Protein AF-A0A818ICM5-F1 (afdb_monomer_lite)

Sequence (86 aa):
MDVCAKSFHEANNMSETVADIVYRFEENGAVADKKRLGQPAVVRTAKNKAAVKSAFFSKDSTTSTRHATFMLDIPKTSIVFILSDF

Structure (mmCIF, N/CA/C/O backbone):
data_AF-A0A818ICM5-F1
#
_entry.id   AF-A0A818ICM5-F1
#
loop_
_atom_site.group_PDB
_atom_site.id
_atom_site.type_symbol
_atom_site.label_atom_id
_atom_site.label_alt_id
_atom_site.label_comp_id
_atom_site.label_asym_id
_atom_site.label_entity_id
_atom_site.label_seq_id
_atom_site.pdbx_PDB_ins_code
_atom_site.Cartn_x
_atom_site.Cartn_y
_atom_site.Cartn_z
_atom_site.occupancy
_atom_site.B_iso_or_equiv
_atom_site.auth_seq_id
_atom_site.auth_comp_id
_atom_site.auth_asym_id
_atom_site.auth_atom_id
_atom_site.pdbx_PDB_model_num
ATOM 1 N N . MET A 1 1 ? -29.297 -26.169 1.142 1.00 42.72 1 MET A N 1
ATOM 2 C CA . MET A 1 1 ? -28.258 -25.327 1.761 1.00 42.72 1 MET A CA 1
ATOM 3 C C . MET A 1 1 ? -28.058 -24.165 0.820 1.00 42.72 1 MET A C 1
ATOM 5 O O . MET A 1 1 ? -27.359 -24.343 -0.157 1.00 42.72 1 MET A O 1
ATOM 9 N N . ASP A 1 2 ? -28.700 -23.031 1.079 1.00 38.59 2 ASP A N 1
ATOM 10 C CA . ASP A 1 2 ? -28.519 -21.822 0.274 1.00 38.59 2 ASP A CA 1
ATOM 11 C C . ASP A 1 2 ? -28.501 -20.634 1.227 1.00 38.59 2 ASP A C 1
ATOM 13 O O . ASP A 1 2 ? -29.531 -20.068 1.597 1.00 38.59 2 ASP A O 1
ATOM 17 N N . VAL A 1 3 ? -27.301 -20.311 1.710 1.00 43.44 3 VAL A N 1
ATOM 18 C CA . VAL A 1 3 ? -27.068 -19.084 2.468 1.00 43.44 3 VAL A CA 1
ATOM 19 C C . VAL A 1 3 ? -27.016 -17.967 1.437 1.00 43.44 3 VAL A C 1
ATOM 21 O O . VAL A 1 3 ? -25.985 -17.710 0.822 1.00 43.44 3 VAL A O 1
ATOM 24 N N . CYS A 1 4 ? -28.181 -17.361 1.211 1.00 41.22 4 CYS A N 1
ATOM 25 C CA . CYS A 1 4 ? -28.362 -16.155 0.421 1.00 41.22 4 CYS A CA 1
ATOM 26 C C . CYS A 1 4 ? -27.330 -15.113 0.868 1.00 41.22 4 CYS A C 1
ATOM 28 O O . CYS A 1 4 ? -27.413 -14.576 1.975 1.00 41.22 4 CYS A O 1
ATOM 30 N N . ALA A 1 5 ? -26.339 -14.866 0.012 1.00 47.72 5 ALA A N 1
ATOM 31 C CA . ALA A 1 5 ? -25.335 -13.834 0.187 1.00 47.72 5 ALA A CA 1
ATOM 32 C C . ALA A 1 5 ? -26.035 -12.470 0.191 1.00 47.72 5 ALA A C 1
ATOM 34 O O . ALA A 1 5 ? -26.257 -11.864 -0.856 1.00 47.72 5 ALA A O 1
ATOM 35 N N . LYS A 1 6 ? -26.434 -12.008 1.380 1.00 45.25 6 LYS A N 1
ATOM 36 C CA . LYS A 1 6 ? -26.921 -10.645 1.573 1.00 45.25 6 LYS A CA 1
ATOM 37 C C . LYS A 1 6 ? -25.798 -9.706 1.158 1.00 45.25 6 LYS A C 1
ATOM 39 O O . LYS A 1 6 ? -24.680 -9.784 1.667 1.00 45.25 6 LYS A O 1
ATOM 44 N N . SER A 1 7 ? -26.099 -8.880 0.165 1.00 41.09 7 SER A N 1
ATOM 45 C CA . SER A 1 7 ? -25.179 -7.932 -0.441 1.00 41.09 7 SER A CA 1
ATOM 46 C C . SER A 1 7 ? -24.469 -7.102 0.626 1.00 41.09 7 SER A C 1
ATOM 48 O O . SER A 1 7 ? -25.111 -6.505 1.489 1.00 41.09 7 SER A O 1
ATOM 50 N N . PHE A 1 8 ? -23.144 -7.021 0.512 1.00 46.41 8 PHE A N 1
ATOM 51 C CA . PHE A 1 8 ? -22.215 -6.297 1.393 1.00 46.41 8 PHE A CA 1
ATOM 52 C C . PHE A 1 8 ? -22.599 -4.822 1.659 1.00 46.41 8 PHE A C 1
ATOM 54 O O . PHE A 1 8 ? -22.079 -4.197 2.579 1.00 46.41 8 PHE A O 1
ATOM 61 N N . HIS A 1 9 ? -23.511 -4.259 0.861 1.00 39.03 9 HIS A N 1
ATOM 62 C CA . HIS A 1 9 ? -23.994 -2.886 0.975 1.00 39.03 9 HIS A CA 1
ATOM 63 C C . HIS A 1 9 ? -25.096 -2.672 2.020 1.00 39.03 9 HIS A C 1
ATOM 65 O O . HIS A 1 9 ? -25.229 -1.557 2.519 1.00 39.03 9 HIS A O 1
ATOM 71 N N . GLU A 1 10 ? -25.854 -3.703 2.393 1.00 42.00 10 GLU A N 1
ATOM 72 C CA . GLU A 1 10 ? -27.030 -3.542 3.264 1.00 42.00 10 GLU A CA 1
ATOM 73 C C . GLU A 1 10 ? -26.668 -3.478 4.760 1.00 42.00 10 GLU A C 1
ATOM 75 O O . GLU A 1 10 ? -27.415 -2.933 5.567 1.00 42.00 10 GLU A O 1
ATOM 80 N N . ALA A 1 11 ? -25.473 -3.949 5.131 1.00 47.59 11 ALA A N 1
ATOM 81 C CA . ALA A 1 11 ? -24.981 -3.926 6.511 1.00 47.59 11 ALA A CA 1
ATOM 82 C C . ALA A 1 11 ? -24.509 -2.537 6.990 1.00 47.59 11 ALA A C 1
ATOM 84 O O . ALA A 1 11 ? -24.310 -2.342 8.185 1.00 47.59 11 ALA A O 1
ATOM 85 N N . ASN A 1 12 ? -24.329 -1.567 6.086 1.00 47.69 12 ASN A N 1
ATOM 86 C CA . ASN A 1 12 ? -23.745 -0.261 6.420 1.00 47.69 12 ASN A CA 1
ATOM 87 C C . ASN A 1 12 ? -24.756 0.798 6.894 1.00 47.69 12 ASN A C 1
ATOM 89 O O . ASN A 1 12 ? -24.334 1.882 7.284 1.00 47.69 12 ASN A O 1
ATOM 93 N N . ASN A 1 13 ? -26.060 0.497 6.890 1.00 48.78 13 ASN A N 1
ATOM 94 C CA . ASN A 1 13 ? -27.117 1.445 7.273 1.00 48.78 13 ASN A CA 1
ATOM 95 C C . ASN A 1 13 ? -27.924 1.012 8.512 1.00 48.78 13 ASN A C 1
ATOM 97 O O . ASN A 1 13 ? -28.981 1.582 8.775 1.00 48.78 13 ASN A O 1
ATOM 101 N N . MET A 1 14 ? -27.472 0.012 9.277 1.00 56.84 14 MET A N 1
ATOM 102 C CA . MET A 1 14 ? -28.112 -0.294 10.560 1.00 56.84 14 MET A CA 1
ATOM 103 C C . MET A 1 14 ? -27.593 0.686 11.612 1.00 56.84 14 MET A C 1
ATOM 105 O O . MET A 1 14 ? -26.404 0.693 11.924 1.00 56.84 14 MET A O 1
ATOM 109 N N . SER A 1 15 ? -28.478 1.549 12.120 1.00 61.75 15 SER A N 1
ATOM 110 C CA . SER A 1 15 ? -28.177 2.425 13.251 1.00 61.75 15 SER A CA 1
ATOM 111 C C . SER A 1 15 ? -27.712 1.566 14.421 1.00 61.75 15 SER A C 1
ATOM 113 O O . SER A 1 15 ? -28.469 0.716 14.892 1.00 61.75 15 SER A O 1
ATOM 115 N N . GLU A 1 16 ? -26.477 1.769 14.862 1.00 69.94 16 GLU A N 1
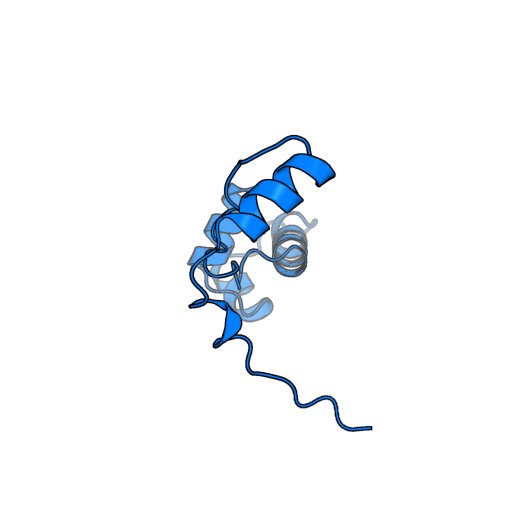ATOM 116 C CA . GLU A 1 16 ? -25.926 1.060 16.011 1.00 69.94 16 GLU A CA 1
ATOM 117 C C . GLU A 1 16 ? -26.819 1.311 17.236 1.00 69.94 16 GLU A C 1
ATOM 119 O O . GLU A 1 16 ? -27.157 2.459 17.538 1.00 69.94 16 GLU A O 1
ATOM 124 N N . THR A 1 17 ? -27.280 0.247 17.896 1.00 80.38 17 THR A N 1
ATOM 125 C CA . THR A 1 17 ? -28.201 0.372 19.031 1.00 80.38 17 THR A CA 1
ATOM 126 C C . THR A 1 17 ? -27.440 0.481 20.352 1.00 80.38 17 THR A C 1
ATOM 128 O O . THR A 1 17 ? -26.280 0.085 20.464 1.00 80.38 17 THR A O 1
ATOM 131 N N . VAL A 1 18 ? -28.105 0.982 21.401 1.00 79.19 18 VAL A N 1
ATOM 132 C CA . VAL A 1 18 ? -27.524 1.049 22.758 1.00 79.19 18 VAL A CA 1
ATOM 133 C C . VAL A 1 18 ? -27.090 -0.338 23.254 1.00 79.19 18 VAL A C 1
ATOM 135 O O . VAL A 1 18 ? -26.066 -0.455 23.922 1.00 79.19 18 VAL A O 1
ATOM 138 N N . ALA A 1 19 ? -27.813 -1.398 22.879 1.00 82.44 19 ALA A N 1
ATOM 139 C CA . ALA A 1 19 ? -27.463 -2.772 23.235 1.00 82.44 19 ALA A CA 1
ATOM 140 C C . ALA A 1 19 ? -26.126 -3.219 22.612 1.00 82.44 19 ALA A C 1
ATOM 142 O O . ALA A 1 19 ? -25.306 -3.828 23.299 1.00 82.44 19 ALA A O 1
ATOM 143 N N . ASP A 1 20 ? -25.863 -2.851 21.353 1.00 79.25 20 ASP A N 1
ATOM 144 C CA . ASP A 1 20 ? -24.611 -3.183 20.653 1.00 79.25 20 ASP A CA 1
ATOM 145 C C . ASP A 1 20 ? -23.394 -2.498 21.294 1.00 79.25 20 ASP A C 1
ATOM 147 O O . ASP A 1 20 ? -22.278 -3.026 21.304 1.00 79.25 20 ASP A O 1
ATOM 151 N N . ILE A 1 21 ? -23.603 -1.301 21.847 1.00 78.62 21 ILE A N 1
ATOM 152 C CA . ILE A 1 21 ? -22.575 -0.558 22.577 1.00 78.62 21 ILE A CA 1
ATOM 153 C C . ILE A 1 21 ? -22.248 -1.248 23.905 1.00 78.62 21 ILE A C 1
ATOM 155 O O . ILE A 1 21 ? -21.072 -1.474 24.191 1.00 78.62 21 ILE A O 1
ATOM 159 N N . VAL A 1 22 ? -23.270 -1.610 24.688 1.00 83.81 22 VAL A N 1
ATOM 160 C CA . VAL A 1 22 ? -23.092 -2.287 25.985 1.00 83.81 22 VAL A CA 1
ATOM 161 C C . VAL A 1 22 ? -22.386 -3.629 25.804 1.00 83.81 22 VAL A C 1
ATOM 163 O O . VAL A 1 22 ? -21.406 -3.894 26.493 1.00 83.81 22 VAL A O 1
ATOM 166 N N . TYR A 1 23 ? -22.800 -4.428 24.819 1.00 83.44 23 TYR A N 1
ATOM 167 C CA . TYR A 1 23 ? -22.176 -5.722 24.547 1.00 83.44 23 TYR A CA 1
ATOM 168 C C . TYR A 1 23 ? -20.680 -5.601 24.209 1.00 83.4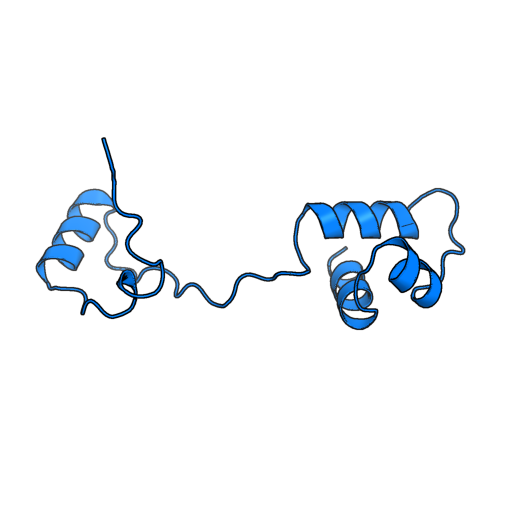4 23 TYR A C 1
ATOM 170 O O . TYR A 1 23 ? -19.849 -6.314 24.768 1.00 83.44 23 TYR A O 1
ATOM 178 N N . ARG A 1 24 ? -20.297 -4.646 23.346 1.00 77.81 24 ARG A N 1
ATOM 179 C CA . ARG A 1 24 ? -18.876 -4.408 23.022 1.00 77.81 24 ARG A CA 1
ATOM 180 C C . ARG A 1 24 ? -18.061 -3.960 24.228 1.00 77.81 24 ARG A C 1
ATOM 182 O O . ARG A 1 24 ? -16.879 -4.295 24.304 1.00 77.81 24 ARG A O 1
ATOM 189 N N . PHE A 1 25 ? -18.667 -3.194 25.132 1.00 82.94 25 PHE A N 1
ATOM 190 C CA . PHE A 1 25 ? -18.011 -2.767 26.360 1.00 82.94 25 PHE A CA 1
ATOM 191 C C . PHE A 1 25 ? -17.758 -3.948 27.299 1.00 82.94 25 PHE A C 1
ATOM 193 O O . PHE A 1 25 ? -16.653 -4.068 27.819 1.00 82.94 25 PHE A O 1
ATOM 200 N N . GLU A 1 26 ? -18.734 -4.839 27.471 1.00 85.44 26 GLU A N 1
ATOM 201 C CA . GLU A 1 26 ? -18.565 -6.050 28.283 1.00 85.44 26 GLU A CA 1
ATOM 202 C C . GLU A 1 26 ? -17.510 -7.001 27.697 1.00 85.44 26 GLU A C 1
ATOM 204 O O . GLU A 1 26 ? -16.728 -7.582 28.445 1.00 85.44 26 GLU A O 1
ATOM 209 N N . GLU A 1 27 ? -17.444 -7.128 26.369 1.00 82.69 27 GLU A N 1
ATOM 210 C CA . GLU A 1 27 ? -16.500 -8.025 25.691 1.00 82.69 27 GLU A CA 1
ATOM 211 C C . GLU A 1 27 ? -15.068 -7.461 25.627 1.00 82.69 27 GLU A C 1
ATOM 213 O O . GLU A 1 27 ? -14.103 -8.171 25.905 1.00 82.69 27 GLU A O 1
ATOM 218 N N . ASN A 1 28 ? -14.912 -6.185 25.254 1.00 80.88 28 ASN A N 1
ATOM 219 C CA . ASN A 1 28 ? -13.609 -5.593 24.918 1.00 80.88 28 ASN A CA 1
ATOM 220 C C . ASN A 1 28 ? -13.132 -4.526 25.918 1.00 80.88 28 ASN A C 1
ATOM 222 O O . ASN A 1 28 ? -12.035 -3.987 25.760 1.00 80.88 28 ASN A O 1
ATOM 226 N N . GLY A 1 29 ? -13.949 -4.163 26.913 1.00 81.50 29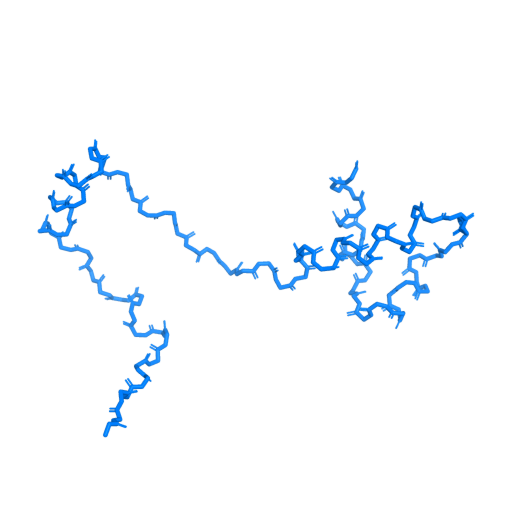 GLY A N 1
ATOM 227 C CA . GLY A 1 29 ? -13.654 -3.100 27.883 1.00 81.50 29 GLY A CA 1
ATOM 228 C C . GLY A 1 29 ? -13.619 -1.688 27.286 1.00 81.50 29 GLY A C 1
ATOM 229 O O . GLY A 1 29 ? -13.162 -0.751 27.940 1.00 81.50 29 GLY A O 1
ATOM 230 N N . ALA A 1 30 ? -14.062 -1.517 26.037 1.00 76.56 30 ALA A N 1
ATOM 231 C CA . ALA A 1 30 ? -13.947 -0.268 25.297 1.00 76.56 30 ALA A CA 1
ATOM 232 C C . ALA A 1 30 ? -15.240 0.070 24.548 1.00 76.56 30 ALA A C 1
ATOM 234 O O . ALA A 1 30 ? -15.844 -0.777 23.895 1.00 76.56 30 ALA A O 1
ATOM 235 N N . VAL A 1 31 ? -15.613 1.350 24.602 1.00 76.12 31 VAL A N 1
ATOM 236 C CA . VAL A 1 31 ? -16.747 1.941 23.865 1.00 76.12 31 VAL A CA 1
ATOM 237 C C . VAL A 1 31 ? -16.268 2.643 22.584 1.00 76.12 31 VAL A C 1
ATOM 239 O O . VAL A 1 31 ? -16.991 3.420 21.975 1.00 76.12 31 VAL A O 1
ATOM 242 N N . ALA A 1 32 ? -15.012 2.428 22.186 1.00 77.75 32 ALA A N 1
ATOM 243 C CA . ALA A 1 32 ? -14.469 3.077 21.003 1.00 77.75 32 ALA A CA 1
ATOM 244 C C . ALA A 1 32 ? -15.207 2.591 19.749 1.00 77.75 32 ALA A C 1
ATOM 246 O O . ALA A 1 32 ? -15.302 1.386 19.501 1.00 77.75 32 ALA A O 1
ATOM 247 N N . ASP A 1 33 ? -15.689 3.542 18.950 1.00 74.31 33 ASP A N 1
ATOM 248 C CA . ASP A 1 33 ? -16.316 3.249 17.667 1.00 74.31 33 ASP A CA 1
ATOM 249 C C . ASP A 1 33 ? -15.395 2.380 16.806 1.00 74.31 33 ASP A C 1
ATOM 251 O O . ASP A 1 33 ? -14.175 2.587 16.731 1.00 74.31 33 ASP A O 1
ATOM 255 N N . LYS A 1 34 ? -15.992 1.426 16.083 1.00 69.31 34 LYS A N 1
ATOM 256 C CA . LYS A 1 34 ? -15.257 0.686 15.055 1.00 69.31 34 LYS A CA 1
ATOM 257 C C . LYS A 1 34 ? -14.681 1.693 14.064 1.00 69.31 34 LYS A C 1
ATOM 259 O O . LYS A 1 34 ? -15.372 2.599 13.595 1.00 69.31 34 LYS A O 1
ATOM 264 N N . LYS A 1 35 ? -13.406 1.516 13.710 1.00 71.00 35 LYS A N 1
ATOM 265 C CA . LYS A 1 35 ? -12.754 2.351 12.700 1.00 71.00 35 LYS A CA 1
ATOM 266 C C . LYS A 1 35 ? -13.603 2.318 11.430 1.00 71.00 35 LYS A C 1
ATOM 268 O O . LYS A 1 35 ? -13.809 1.246 10.863 1.00 71.00 35 LYS A O 1
ATOM 273 N N . ARG A 1 36 ? -14.092 3.483 10.990 1.00 75.88 36 ARG A N 1
ATOM 274 C CA . ARG A 1 36 ? -14.838 3.602 9.731 1.00 75.88 36 ARG A CA 1
ATOM 275 C C . ARG A 1 36 ? -13.964 3.022 8.624 1.00 75.88 36 ARG A C 1
ATOM 277 O O . ARG A 1 36 ? -12.862 3.518 8.377 1.00 75.88 36 ARG A O 1
ATOM 284 N N . LEU A 1 37 ? -14.422 1.930 8.017 1.00 71.12 37 LEU A N 1
ATOM 285 C CA . LEU A 1 37 ? -13.714 1.295 6.916 1.00 71.12 37 LEU A CA 1
ATOM 286 C C . LEU A 1 37 ? -13.847 2.222 5.706 1.00 71.12 37 LEU A C 1
ATOM 288 O O . LEU A 1 37 ? -14.864 2.231 5.020 1.00 71.12 37 LEU A O 1
ATOM 292 N N . GLY A 1 38 ? -12.832 3.059 5.484 1.00 72.12 38 GLY A N 1
ATOM 293 C CA . GLY A 1 38 ? -12.681 3.768 4.218 1.00 72.12 38 GLY A CA 1
ATOM 294 C C . GLY A 1 38 ? -12.516 2.777 3.062 1.00 72.12 38 GLY A C 1
ATOM 295 O O . GLY A 1 38 ? -12.314 1.579 3.277 1.00 72.12 38 GLY A O 1
ATOM 296 N N . GLN A 1 39 ? -12.575 3.275 1.826 1.00 71.56 39 GLN A N 1
ATOM 297 C CA . GLN A 1 39 ? -12.362 2.428 0.655 1.00 71.56 39 GLN A CA 1
ATOM 298 C C . GLN A 1 39 ? -10.999 1.717 0.769 1.00 71.56 39 GLN A C 1
ATOM 300 O O . GLN A 1 39 ? -9.983 2.382 1.006 1.00 71.56 39 GLN A O 1
ATOM 305 N N . PRO A 1 40 ? -10.949 0.380 0.630 1.00 67.75 40 PRO A N 1
ATOM 306 C CA . PRO A 1 40 ? -9.695 -0.347 0.712 1.00 67.75 40 PRO A CA 1
ATOM 307 C C . PRO A 1 40 ? -8.744 0.149 -0.376 1.00 67.75 40 PRO A C 1
ATOM 309 O O . PRO A 1 40 ? -9.139 0.373 -1.522 1.00 67.75 40 PRO A O 1
ATOM 312 N N . ALA A 1 41 ? -7.472 0.323 -0.019 1.00 70.12 41 ALA A N 1
ATOM 313 C CA . ALA A 1 41 ? -6.458 0.757 -0.965 1.00 70.12 41 ALA A CA 1
ATOM 314 C C . ALA A 1 41 ? -6.203 -0.353 -1.997 1.00 70.12 41 ALA A C 1
ATOM 316 O O . ALA A 1 41 ? -5.398 -1.252 -1.768 1.00 70.12 41 ALA A O 1
ATOM 317 N N . VAL A 1 42 ? -6.876 -0.267 -3.147 1.00 78.94 42 VAL A N 1
ATOM 318 C CA . VAL A 1 42 ? -6.833 -1.274 -4.224 1.00 78.94 42 VAL A CA 1
ATOM 319 C C . VAL A 1 42 ? -5.407 -1.501 -4.739 1.00 78.94 42 VAL A C 1
ATOM 321 O O . VAL A 1 42 ? -5.044 -2.609 -5.121 1.00 78.94 42 VAL A O 1
ATOM 324 N N . VAL A 1 43 ? -4.569 -0.459 -4.704 1.00 82.75 43 VAL A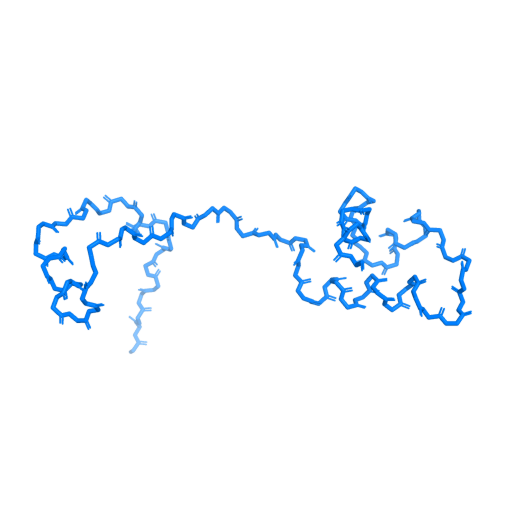 N 1
ATOM 325 C CA . VAL A 1 43 ? -3.237 -0.488 -5.324 1.00 82.75 43 VAL A CA 1
ATOM 326 C C . VAL A 1 43 ? -2.095 -0.681 -4.319 1.00 82.75 43 VAL A C 1
ATOM 328 O O . VAL A 1 43 ? -1.068 -1.249 -4.679 1.00 82.75 43 VAL A O 1
ATOM 331 N N . ARG A 1 44 ? -2.251 -0.292 -3.044 1.00 84.06 44 ARG A N 1
ATOM 332 C CA . ARG A 1 44 ? -1.192 -0.401 -2.008 1.00 84.06 44 ARG A CA 1
ATOM 333 C C . ARG A 1 44 ? -1.223 -1.743 -1.270 1.00 84.06 44 ARG A C 1
ATOM 335 O O . ARG A 1 44 ? -0.948 -1.813 -0.073 1.00 84.06 44 ARG A O 1
ATOM 342 N N . THR A 1 45 ? -1.564 -2.810 -1.979 1.00 89.31 45 THR A N 1
ATOM 343 C CA . THR A 1 45 ? -1.573 -4.166 -1.427 1.00 89.31 45 THR A CA 1
ATOM 344 C C . THR A 1 45 ? -0.146 -4.645 -1.148 1.00 89.31 45 THR A C 1
ATOM 346 O O . THR A 1 45 ? 0.811 -4.199 -1.785 1.00 89.31 45 THR A O 1
ATOM 349 N N . ALA A 1 46 ? 0.016 -5.593 -0.219 1.00 89.31 46 ALA A N 1
ATOM 350 C CA . ALA A 1 46 ? 1.323 -6.192 0.071 1.00 89.31 46 ALA A CA 1
ATOM 351 C C . ALA A 1 46 ? 1.963 -6.824 -1.182 1.00 89.31 46 ALA A C 1
ATOM 353 O O . ALA A 1 46 ? 3.167 -6.694 -1.394 1.00 89.31 46 ALA A O 1
ATOM 354 N N . LYS A 1 47 ? 1.141 -7.428 -2.053 1.00 90.88 47 LYS A N 1
ATOM 355 C CA . LYS A 1 47 ? 1.565 -7.991 -3.342 1.00 90.88 47 LYS A CA 1
ATOM 356 C C . LYS A 1 47 ? 2.188 -6.926 -4.249 1.00 90.88 47 LYS A C 1
ATOM 358 O O . LYS A 1 47 ? 3.297 -7.118 -4.740 1.00 90.88 47 LYS A O 1
ATOM 363 N N . ASN A 1 48 ? 1.515 -5.790 -4.423 1.00 90.38 48 ASN A N 1
ATOM 364 C CA . ASN A 1 48 ? 2.012 -4.705 -5.270 1.00 90.38 48 ASN A CA 1
ATOM 365 C C . ASN A 1 48 ? 3.259 -4.047 -4.675 1.00 90.38 48 ASN A C 1
ATOM 367 O O . ASN A 1 48 ? 4.191 -3.731 -5.408 1.00 90.38 48 ASN A O 1
ATOM 371 N N . LYS A 1 49 ? 3.322 -3.907 -3.344 1.00 91.38 49 LYS A N 1
ATOM 372 C CA . LYS A 1 49 ? 4.529 -3.440 -2.647 1.00 91.38 49 LYS A CA 1
ATOM 373 C C . LYS A 1 49 ? 5.723 -4.357 -2.915 1.00 91.38 49 LYS A C 1
ATOM 375 O O . LYS A 1 49 ? 6.790 -3.865 -3.264 1.00 91.38 49 LYS A O 1
ATOM 380 N N . ALA A 1 50 ? 5.546 -5.674 -2.812 1.00 91.50 50 ALA A N 1
ATOM 381 C CA . ALA A 1 50 ? 6.603 -6.637 -3.112 1.00 91.50 50 ALA A CA 1
ATOM 382 C C . ALA A 1 50 ? 7.039 -6.579 -4.587 1.00 91.50 50 ALA A C 1
ATOM 384 O O . ALA A 1 50 ? 8.236 -6.571 -4.866 1.00 91.50 50 ALA A O 1
ATOM 385 N N . ALA A 1 51 ? 6.086 -6.467 -5.517 1.00 90.25 51 ALA A N 1
ATOM 386 C CA . ALA A 1 51 ? 6.371 -6.367 -6.946 1.00 90.25 51 ALA A CA 1
ATOM 387 C C . ALA A 1 51 ? 7.167 -5.095 -7.290 1.00 90.25 51 ALA A C 1
ATOM 389 O O . ALA A 1 51 ? 8.222 -5.180 -7.918 1.00 90.25 51 ALA A O 1
ATOM 390 N N . VAL A 1 52 ? 6.736 -3.929 -6.794 1.00 90.00 52 VAL A N 1
ATOM 391 C CA . VAL A 1 52 ? 7.477 -2.666 -6.948 1.00 90.00 52 VAL A CA 1
ATOM 392 C C . VAL A 1 52 ? 8.857 -2.772 -6.296 1.00 90.00 52 VAL A C 1
ATOM 394 O O . VAL A 1 52 ? 9.854 -2.418 -6.919 1.00 90.00 52 VAL A O 1
ATOM 397 N N . LYS A 1 53 ? 8.958 -3.341 -5.089 1.00 90.69 53 LYS A N 1
ATOM 398 C CA . LYS A 1 53 ? 10.252 -3.531 -4.424 1.00 90.69 53 LYS A CA 1
ATOM 399 C C . LYS A 1 53 ? 11.203 -4.389 -5.265 1.00 90.69 53 LYS A C 1
ATOM 401 O O . LYS A 1 53 ? 12.362 -4.030 -5.432 1.00 90.69 53 LYS A O 1
ATOM 406 N N . SER A 1 54 ? 10.710 -5.485 -5.840 1.00 88.69 54 SER A N 1
ATOM 407 C CA . SER A 1 54 ? 11.512 -6.356 -6.706 1.00 88.69 54 SER A CA 1
ATOM 408 C C . SER A 1 54 ? 11.958 -5.673 -8.004 1.00 88.69 54 SER A C 1
ATOM 410 O O . SER A 1 54 ? 13.073 -5.905 -8.460 1.00 88.69 54 SER A O 1
ATOM 412 N N . ALA A 1 55 ? 11.132 -4.789 -8.570 1.00 87.56 55 ALA A N 1
ATOM 413 C CA . ALA A 1 55 ? 11.433 -4.102 -9.823 1.00 87.56 55 ALA A CA 1
ATOM 414 C C . ALA A 1 55 ? 12.474 -2.975 -9.677 1.00 87.56 55 ALA A C 1
ATOM 416 O O . ALA A 1 55 ? 13.202 -2.706 -10.628 1.00 87.56 55 ALA A O 1
ATOM 417 N N . PHE A 1 56 ? 12.544 -2.319 -8.511 1.00 88.25 56 PHE A N 1
ATOM 418 C CA . PHE A 1 56 ? 13.416 -1.151 -8.291 1.00 88.25 56 PHE A CA 1
ATOM 419 C C . PHE A 1 56 ? 14.619 -1.404 -7.376 1.00 88.25 56 PHE A C 1
ATOM 421 O O . PHE A 1 56 ? 15.608 -0.688 -7.482 1.00 88.25 56 PHE A O 1
ATOM 428 N N . PHE A 1 57 ? 14.555 -2.396 -6.483 1.00 85.69 57 PHE A N 1
ATOM 429 C CA . PHE A 1 57 ? 15.637 -2.713 -5.538 1.00 85.69 57 PHE A CA 1
ATOM 430 C C . PHE A 1 57 ? 16.347 -4.041 -5.856 1.00 85.69 57 PHE A C 1
ATOM 432 O O . PHE A 1 57 ? 17.120 -4.540 -5.037 1.00 85.69 57 PHE A O 1
ATOM 439 N N . SER A 1 58 ? 16.083 -4.646 -7.020 1.00 76.94 58 SER A N 1
ATOM 440 C CA . SER A 1 58 ? 16.899 -5.751 -7.540 1.00 76.94 58 SER A CA 1
ATOM 441 C C . SER A 1 58 ? 18.211 -5.229 -8.145 1.00 76.94 58 SER A C 1
ATOM 443 O O . SER A 1 58 ? 18.443 -4.024 -8.218 1.00 76.94 58 SER A O 1
ATOM 445 N N . LYS A 1 59 ? 19.111 -6.141 -8.540 1.00 62.97 59 LYS A N 1
ATOM 446 C CA . LYS A 1 59 ? 20.455 -5.799 -9.049 1.00 62.97 59 LYS A CA 1
ATOM 447 C C . LYS A 1 59 ? 20.438 -4.933 -10.322 1.00 62.97 59 LYS A C 1
ATOM 449 O O . LYS A 1 59 ? 21.442 -4.282 -10.598 1.00 62.97 59 LYS A O 1
ATOM 454 N N . ASP A 1 60 ? 19.314 -4.876 -11.036 1.00 63.59 60 ASP A N 1
ATOM 455 C CA . ASP A 1 60 ? 19.126 -4.067 -12.241 1.00 63.59 60 ASP A CA 1
ATOM 456 C C . ASP A 1 60 ? 18.536 -2.693 -11.878 1.00 63.59 60 ASP A C 1
ATOM 458 O O . ASP A 1 60 ? 17.330 -2.453 -11.923 1.00 63.59 60 ASP A O 1
ATOM 462 N N . SER A 1 61 ? 19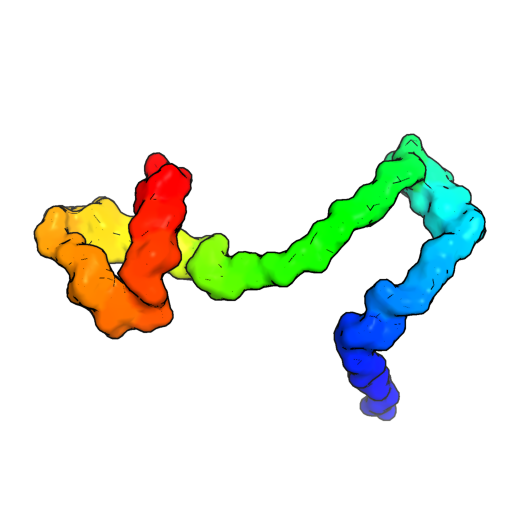.407 -1.764 -11.484 1.00 63.09 61 SER A N 1
ATOM 463 C CA . SER A 1 61 ? 19.038 -0.450 -10.931 1.00 63.09 61 SER A CA 1
ATOM 464 C C . SER A 1 61 ? 18.541 0.586 -11.954 1.00 63.09 61 SER A C 1
ATOM 466 O O . SER A 1 61 ? 18.387 1.761 -11.621 1.00 63.09 61 SER A O 1
ATOM 468 N N . THR A 1 62 ? 18.289 0.196 -13.206 1.00 75.88 62 THR A N 1
ATOM 469 C CA . THR A 1 62 ? 17.992 1.126 -14.315 1.00 75.88 62 THR A CA 1
ATOM 470 C C . THR A 1 62 ? 16.525 1.131 -14.753 1.00 75.88 62 THR A C 1
ATOM 472 O O . THR A 1 62 ? 16.155 1.838 -15.696 1.00 75.88 62 THR A O 1
ATOM 475 N N . THR A 1 63 ? 15.655 0.390 -14.063 1.00 81.31 63 THR A N 1
ATOM 476 C CA . THR A 1 63 ? 14.227 0.308 -14.389 1.00 81.31 63 THR A CA 1
ATOM 477 C C . THR A 1 63 ? 13.530 1.660 -14.206 1.00 81.31 63 THR A C 1
ATOM 479 O O . THR A 1 63 ? 13.390 2.177 -13.100 1.00 81.31 63 THR A O 1
ATOM 482 N N . SER A 1 64 ? 13.031 2.242 -15.300 1.00 87.75 64 SER A N 1
ATOM 483 C CA . SER A 1 64 ? 12.246 3.480 -15.236 1.00 87.75 64 SER A CA 1
ATOM 484 C C . SER A 1 64 ? 10.820 3.233 -14.727 1.00 87.75 64 SER A C 1
ATOM 486 O O . SER A 1 64 ? 10.195 2.217 -15.037 1.00 87.75 64 SER A O 1
ATOM 488 N N . THR A 1 65 ? 10.229 4.220 -14.043 1.00 87.19 65 THR A N 1
ATOM 489 C CA . THR A 1 65 ? 8.824 4.156 -13.590 1.00 87.19 65 THR A CA 1
ATOM 490 C C . THR A 1 65 ? 7.835 3.973 -14.733 1.00 87.19 65 THR A C 1
ATOM 492 O O . THR A 1 65 ? 6.803 3.325 -14.563 1.00 87.19 65 THR A O 1
ATOM 495 N N . ARG A 1 66 ? 8.157 4.503 -15.920 1.00 87.81 66 ARG A N 1
ATOM 496 C CA . ARG A 1 66 ? 7.351 4.297 -17.126 1.00 87.81 66 ARG A CA 1
ATOM 497 C C . ARG A 1 66 ? 7.344 2.824 -17.528 1.00 87.81 66 ARG A C 1
ATOM 499 O O . ARG A 1 66 ? 6.275 2.291 -17.784 1.00 87.81 66 ARG A O 1
ATOM 506 N N . HIS A 1 67 ? 8.505 2.172 -17.548 1.00 88.75 67 HIS A N 1
ATOM 507 C CA . HIS A 1 67 ? 8.603 0.752 -17.881 1.00 88.75 67 HIS A CA 1
ATOM 508 C C . HIS A 1 67 ? 7.895 -0.127 -16.838 1.00 88.75 67 HIS A C 1
ATOM 510 O O . HIS A 1 67 ? 7.079 -0.970 -17.201 1.00 88.75 67 HIS A O 1
ATOM 516 N N . ALA A 1 68 ? 8.100 0.153 -15.547 1.00 88.56 68 ALA A N 1
ATOM 517 C CA . ALA A 1 68 ? 7.445 -0.567 -14.454 1.00 88.56 68 ALA A CA 1
ATOM 518 C C . ALA A 1 68 ? 5.908 -0.457 -14.479 1.00 88.56 68 ALA A C 1
ATOM 520 O O . ALA A 1 68 ? 5.228 -1.411 -14.118 1.00 88.56 68 ALA A O 1
ATOM 521 N N . THR A 1 69 ? 5.360 0.673 -14.945 1.00 92.31 69 THR A N 1
ATOM 522 C CA . THR A 1 69 ? 3.904 0.854 -15.123 1.00 92.31 69 THR A CA 1
ATOM 523 C C . THR A 1 69 ? 3.339 -0.207 -16.070 1.00 92.31 69 THR A C 1
ATOM 525 O O . THR A 1 69 ? 2.340 -0.839 -15.749 1.00 92.31 69 THR A O 1
ATOM 528 N N . PHE A 1 70 ? 4.007 -0.440 -17.205 1.00 90.94 70 PHE A N 1
ATOM 529 C CA . PHE A 1 70 ? 3.584 -1.442 -18.185 1.00 90.94 70 PHE A CA 1
ATOM 530 C C . PHE A 1 70 ? 3.822 -2.877 -17.707 1.00 90.94 70 PHE A C 1
ATOM 532 O O . PHE A 1 70 ? 3.000 -3.743 -17.975 1.00 90.94 70 PHE A O 1
ATOM 539 N N . MET A 1 71 ? 4.927 -3.139 -17.002 1.00 90.12 71 MET A N 1
ATOM 540 C CA . MET A 1 71 ? 5.241 -4.493 -16.527 1.00 90.12 71 MET A CA 1
ATOM 541 C C . MET A 1 71 ? 4.334 -4.962 -15.390 1.00 90.12 71 MET A C 1
ATOM 543 O O . MET A 1 71 ? 3.995 -6.139 -15.320 1.00 90.12 71 MET A O 1
ATOM 547 N N . LEU A 1 72 ? 4.001 -4.060 -14.465 1.00 89.69 72 LEU A N 1
ATOM 548 C CA . LEU A 1 72 ? 3.276 -4.397 -13.242 1.00 89.69 72 LEU A CA 1
ATOM 549 C C . LEU A 1 72 ? 1.770 -4.139 -13.351 1.00 89.69 72 LEU A C 1
ATOM 551 O O . LEU A 1 72 ? 1.041 -4.536 -12.446 1.00 89.69 72 LEU A O 1
ATOM 555 N N . ASP A 1 73 ? 1.325 -3.468 -14.417 1.00 90.62 73 ASP A N 1
ATOM 556 C CA . ASP A 1 73 ? -0.042 -2.955 -14.574 1.00 90.62 73 ASP A CA 1
ATOM 557 C C . ASP A 1 73 ? -0.475 -2.084 -13.375 1.00 90.62 73 ASP A C 1
ATOM 559 O O . ASP A 1 73 ? -1.574 -2.178 -12.830 1.00 90.62 73 ASP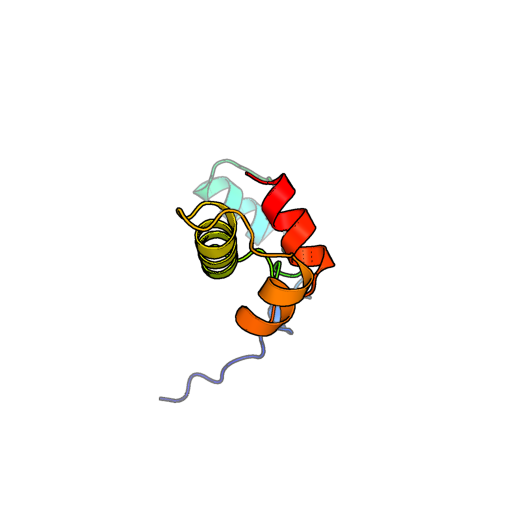 A O 1
ATOM 563 N N . ILE A 1 74 ? 0.452 -1.239 -12.905 1.00 90.38 74 ILE A N 1
ATOM 564 C CA . ILE A 1 74 ? 0.236 -0.324 -11.778 1.00 90.38 74 ILE A CA 1
ATOM 565 C C . ILE A 1 74 ? 0.390 1.113 -12.276 1.00 90.38 74 ILE A C 1
ATOM 567 O O . ILE A 1 74 ? 1.429 1.434 -12.854 1.00 90.38 74 ILE A O 1
ATOM 571 N N . PRO A 1 75 ? -0.562 2.022 -11.990 1.00 91.56 75 PRO A N 1
ATOM 572 C CA . PRO A 1 75 ? -0.442 3.427 -12.356 1.00 91.56 75 PRO A CA 1
ATOM 573 C C . PRO A 1 75 ? 0.843 4.062 -11.820 1.00 91.56 75 PRO A C 1
ATOM 575 O O . PRO A 1 75 ? 1.205 3.887 -10.654 1.00 91.56 75 PRO A O 1
ATOM 578 N N . LYS A 1 76 ? 1.489 4.890 -12.649 1.00 91.06 76 LYS A N 1
ATOM 579 C CA . LYS A 1 76 ? 2.738 5.587 -12.305 1.00 91.06 76 LYS A CA 1
ATOM 580 C C . LYS A 1 76 ? 2.668 6.303 -10.952 1.00 91.06 76 LYS A C 1
ATOM 582 O O . LYS A 1 76 ? 3.602 6.202 -10.163 1.00 91.06 76 LYS A O 1
ATOM 587 N N . THR A 1 77 ? 1.575 7.017 -10.679 1.00 91.12 77 THR A N 1
ATOM 588 C CA . THR A 1 77 ? 1.374 7.737 -9.411 1.00 91.12 77 THR A CA 1
ATOM 589 C C . THR A 1 77 ? 1.405 6.785 -8.222 1.00 91.12 77 THR A C 1
ATOM 591 O O . THR A 1 77 ? 2.097 7.049 -7.245 1.00 91.12 77 THR A O 1
ATOM 594 N N . SER A 1 78 ? 0.728 5.644 -8.320 1.00 89.94 78 SER A N 1
ATOM 595 C CA . SER A 1 78 ? 0.732 4.627 -7.273 1.00 89.94 78 SER A CA 1
ATOM 596 C C . SER A 1 78 ? 2.105 3.989 -7.073 1.00 89.94 78 SER A C 1
ATOM 598 O O . SER A 1 78 ? 2.476 3.754 -5.929 1.00 89.94 78 SER A O 1
ATOM 600 N N . ILE A 1 79 ? 2.880 3.757 -8.140 1.00 91.25 79 ILE A N 1
ATOM 601 C CA . ILE A 1 79 ? 4.270 3.284 -8.016 1.00 91.25 79 ILE A CA 1
ATOM 602 C C . ILE A 1 79 ? 5.109 4.300 -7.234 1.00 91.25 79 ILE A C 1
ATOM 604 O O . ILE A 1 79 ? 5.798 3.912 -6.299 1.00 91.25 79 ILE A O 1
ATOM 608 N N . VAL A 1 80 ? 5.015 5.593 -7.564 1.00 91.06 80 VAL A N 1
ATOM 609 C CA . VAL A 1 80 ? 5.743 6.662 -6.852 1.00 91.06 80 VAL A CA 1
ATOM 610 C C . VAL A 1 80 ? 5.360 6.706 -5.371 1.00 91.06 80 VAL A C 1
ATOM 612 O O . VAL A 1 80 ? 6.241 6.738 -4.519 1.00 91.06 80 VAL A O 1
ATOM 615 N N . PHE A 1 81 ? 4.065 6.629 -5.054 1.00 89.69 81 PHE A N 1
ATOM 616 C CA . PHE A 1 81 ? 3.591 6.572 -3.666 1.00 89.69 81 PHE A CA 1
ATOM 617 C C . PHE A 1 81 ? 4.053 5.315 -2.915 1.00 89.69 81 PHE A C 1
ATOM 619 O O . PHE A 1 81 ? 4.289 5.362 -1.713 1.00 89.69 81 PHE A O 1
ATOM 626 N N . ILE A 1 82 ? 4.150 4.172 -3.595 1.00 91.19 82 ILE A N 1
ATOM 627 C CA . ILE A 1 82 ? 4.673 2.942 -2.992 1.00 91.19 82 ILE A CA 1
ATOM 628 C C . ILE A 1 82 ? 6.182 3.062 -2.762 1.00 91.19 82 ILE A C 1
ATOM 630 O O . ILE A 1 82 ? 6.665 2.609 -1.732 1.00 91.19 82 ILE A O 1
ATOM 634 N N . LEU A 1 83 ? 6.922 3.685 -3.681 1.00 89.44 83 LEU A N 1
ATOM 635 C CA . LEU A 1 83 ? 8.355 3.927 -3.516 1.00 89.44 83 LEU A CA 1
ATOM 636 C C . LEU A 1 83 ? 8.655 4.883 -2.358 1.00 89.44 83 LEU A C 1
ATOM 638 O O . LEU A 1 83 ? 9.657 4.686 -1.690 1.00 89.44 83 LEU A O 1
ATOM 642 N N . SER A 1 84 ? 7.783 5.858 -2.078 1.00 87.94 84 SER A N 1
ATOM 643 C CA . SER A 1 84 ? 7.929 6.740 -0.911 1.00 87.94 84 SER A CA 1
ATOM 644 C C . SER A 1 84 ? 7.619 6.075 0.438 1.00 87.94 84 SER A C 1
ATOM 646 O O . SER A 1 84 ? 7.857 6.691 1.470 1.00 87.94 84 SER A O 1
ATOM 648 N N . ASP A 1 85 ? 7.049 4.863 0.445 1.00 84.50 85 ASP A N 1
ATOM 649 C CA . ASP A 1 85 ? 6.789 4.095 1.675 1.00 84.50 85 ASP A CA 1
ATOM 650 C C . ASP A 1 85 ? 7.989 3.244 2.125 1.00 84.50 85 ASP A C 1
ATOM 652 O O . ASP A 1 85 ? 7.924 2.646 3.203 1.00 84.50 85 ASP A O 1
ATOM 656 N N . PHE A 1 86 ? 9.015 3.104 1.279 1.00 81.69 86 PHE A N 1
ATOM 657 C CA . PHE A 1 86 ? 10.225 2.324 1.548 1.00 81.69 86 PHE A CA 1
ATOM 658 C C . PHE A 1 86 ? 11.366 3.224 2.013 1.00 81.69 86 PHE A C 1
ATOM 660 O O . PHE A 1 86 ? 12.141 2.735 2.865 1.00 81.69 86 PHE A O 1
#

Radius of gyration: 20.99 Å; chains: 1; bounding box: 49×33×46 Å

Foldseek 3Di:
DDPPPDDPPVVPPPDQDPVNQVVCCVVPVDSDDDDPDDDPPPQLDPVNLVLLCCQCVPPPNPDDLVNSCVVSVHDSVSSVVSVVVD

pLDDT: mean 76.51, std 16.0, range [38.59, 92.31]

Secondary structure (DSSP, 8-state):
-------TTGGGG-PPPHHHHHHHHHHHS--PPPP--PPP-SSS-HHHHHHHHHHHSSS-TT--HHHHHHHHT--HHHHHHHHTT-